Protein AF-A0A2V6KE54-F1 (afdb_monomer)

Foldseek 3Di:
DDDDDDDDDDPVVVVVPDDDDDDDDDDDDDDDDDDDDPDPDPDDDPPPPPPDPPPPCDPLNVLQVVLLVCLVVVVLVSSVVSLVVSCVVVDPCNLVSLQSNLLSLLVVLQVDPDLLSNLVSNVSSVVSPVSSVVSPNDDPVVSVVSCCVRDPVVSNVVSVVVVVVVVPD

Mean predicted aligned error: 17.3 Å

pLDDT: mean 70.9, std 22.33, range [32.31, 98.62]

Secondary structure (DSSP, 8-state):
-----PPPPPGGGGGGS-----------------------------------------HHHHHHHHHHHHHHTT-HHHHHHHHHHHHHTT-TTHHHHHHHHHHHHHHHHHH---HHHHHHHHHHHHHHHHHHHHTTSS-HHHHHHHHHTTS-HHHHHHHHHHHHHHS--

Structure (mmCIF, N/CA/C/O backbone):
data_AF-A0A2V6KE54-F1
#
_entry.id   AF-A0A2V6KE54-F1
#
loop_
_atom_site.group_PDB
_atom_site.id
_atom_site.type_symbol
_atom_site.label_atom_id
_atom_site.label_alt_id
_atom_site.label_comp_id
_atom_site.label_asym_id
_atom_site.label_entity_id
_atom_site.label_seq_id
_atom_site.pdbx_PDB_ins_code
_atom_site.Cartn_x
_atom_site.Cartn_y
_atom_site.Cartn_z
_atom_site.occupancy
_atom_site.B_iso_or_equiv
_atom_site.auth_seq_id
_atom_site.auth_comp_id
_atom_site.auth_asym_id
_atom_site.auth_atom_id
_atom_site.pdbx_PDB_model_num
ATOM 1 N N . MET A 1 1 ? 39.857 23.015 47.645 1.00 37.06 1 MET A N 1
ATOM 2 C CA . MET A 1 1 ? 40.299 21.650 47.271 1.00 37.06 1 MET A CA 1
ATOM 3 C C . MET A 1 1 ? 39.067 20.768 47.426 1.00 37.06 1 MET A C 1
ATOM 5 O O . MET A 1 1 ? 38.524 20.793 48.515 1.00 37.06 1 MET A O 1
ATOM 9 N N . THR A 1 2 ? 38.447 20.116 46.443 1.00 35.81 2 THR A N 1
ATOM 10 C CA . THR A 1 2 ? 38.814 19.599 45.107 1.00 35.81 2 THR A CA 1
ATOM 11 C C . THR A 1 2 ? 37.485 19.284 44.393 1.00 35.81 2 THR A C 1
ATOM 13 O O . THR A 1 2 ? 36.623 18.647 44.984 1.00 35.81 2 THR A O 1
ATOM 16 N N . VAL A 1 3 ? 37.174 19.968 43.290 1.00 39.12 3 VAL A N 1
ATOM 17 C CA . VAL A 1 3 ? 37.082 19.449 41.904 1.00 39.12 3 VAL A CA 1
ATOM 18 C C . VAL A 1 3 ? 36.351 18.107 41.725 1.00 39.12 3 VAL A C 1
ATOM 20 O O . VAL A 1 3 ? 36.837 17.047 42.108 1.00 39.12 3 VAL A O 1
ATOM 23 N N . SER A 1 4 ? 35.212 18.233 41.042 1.00 39.38 4 SER A N 1
ATOM 24 C CA . SER A 1 4 ? 34.376 17.267 40.329 1.00 39.38 4 SER A CA 1
ATOM 25 C C . SER A 1 4 ? 35.082 16.026 39.774 1.00 39.38 4 SER A C 1
ATOM 27 O O . SER A 1 4 ? 36.025 16.134 38.991 1.00 39.38 4 SER A O 1
ATOM 29 N N . GLN A 1 5 ? 34.537 14.844 40.072 1.00 42.38 5 GLN A N 1
ATOM 30 C CA . GLN A 1 5 ? 34.812 13.629 39.306 1.00 42.38 5 GLN A CA 1
ATOM 31 C C . GLN A 1 5 ? 33.832 13.530 38.131 1.00 42.38 5 GLN A C 1
ATOM 33 O O . GLN A 1 5 ? 32.635 13.322 38.311 1.00 42.38 5 GLN A O 1
ATOM 38 N N . LEU A 1 6 ? 34.367 13.723 36.925 1.00 39.78 6 LEU A N 1
ATOM 39 C CA . LEU A 1 6 ? 33.727 13.392 35.656 1.00 39.78 6 LEU A CA 1
ATOM 40 C C . LEU A 1 6 ? 33.962 11.908 35.339 1.00 39.78 6 LEU A C 1
ATOM 42 O O . LEU A 1 6 ? 35.058 11.382 35.523 1.00 39.78 6 LEU A O 1
ATOM 46 N N . ASN A 1 7 ? 32.901 11.274 34.849 1.00 45.41 7 ASN A N 1
ATOM 47 C CA . ASN A 1 7 ? 32.801 9.885 34.405 1.00 45.41 7 ASN A CA 1
ATOM 48 C C . ASN A 1 7 ? 33.858 9.540 33.319 1.00 45.41 7 ASN A C 1
ATOM 50 O O . ASN A 1 7 ? 34.073 10.364 32.423 1.00 45.41 7 ASN A O 1
ATOM 54 N N . PRO A 1 8 ? 34.504 8.355 33.338 1.00 46.78 8 PRO A N 1
ATOM 55 C CA . PRO A 1 8 ? 35.516 7.991 32.348 1.00 46.78 8 PRO A CA 1
ATOM 56 C C . PRO A 1 8 ? 34.878 7.584 31.011 1.00 46.78 8 PRO A C 1
ATOM 58 O O . PRO A 1 8 ? 34.086 6.647 30.933 1.00 46.78 8 PRO A O 1
ATOM 61 N N . LEU A 1 9 ? 35.240 8.312 29.954 1.00 48.19 9 LEU A N 1
ATOM 62 C CA . LEU A 1 9 ? 34.850 8.042 28.571 1.00 48.19 9 LEU A CA 1
ATOM 63 C C . LEU A 1 9 ? 35.600 6.824 27.997 1.00 48.19 9 LEU A C 1
ATOM 65 O O . LEU A 1 9 ? 36.795 6.640 28.226 1.00 48.19 9 LEU A O 1
ATOM 69 N N . ASP A 1 10 ? 34.848 6.040 27.229 1.00 48.09 10 ASP A N 1
ATOM 70 C CA . ASP A 1 10 ? 35.163 4.786 26.536 1.00 48.09 10 ASP A CA 1
ATOM 71 C C . ASP A 1 10 ? 36.478 4.817 25.699 1.00 48.09 10 ASP A C 1
ATOM 73 O O . ASP A 1 10 ? 36.728 5.792 24.973 1.00 48.09 10 ASP A O 1
ATOM 77 N N . PRO A 1 11 ? 3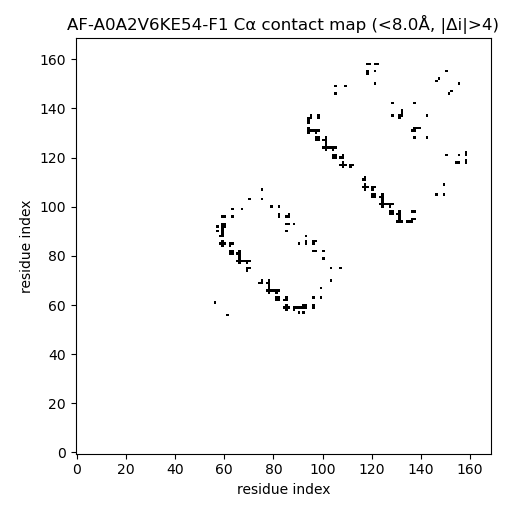7.336 3.771 25.765 1.00 51.25 11 PRO A N 1
ATOM 78 C CA . PRO A 1 11 ? 38.625 3.692 25.061 1.00 51.25 11 PRO A CA 1
ATOM 79 C C . PRO A 1 11 ? 38.575 3.801 23.524 1.00 51.25 11 PRO A C 1
ATOM 81 O O . PRO A 1 11 ? 39.609 4.105 22.916 1.00 51.25 11 PRO A O 1
ATOM 84 N N . GLU A 1 12 ? 37.418 3.641 22.876 1.00 47.22 12 GLU A N 1
ATOM 85 C CA . GLU A 1 12 ? 37.324 3.649 21.405 1.00 47.22 12 GLU A CA 1
ATOM 86 C C . GLU A 1 12 ? 37.458 5.057 20.778 1.00 47.22 12 GLU A C 1
ATOM 88 O O . GLU A 1 12 ? 37.839 5.214 19.614 1.00 47.22 12 GLU A O 1
ATOM 93 N N . ILE A 1 13 ? 37.256 6.119 21.569 1.00 51.28 13 ILE A N 1
ATOM 94 C CA . ILE A 1 13 ? 37.392 7.522 21.128 1.00 51.28 13 ILE A CA 1
ATOM 95 C C . ILE A 1 13 ? 38.872 7.919 20.958 1.00 51.28 13 ILE A C 1
ATOM 97 O O . ILE A 1 13 ? 39.212 8.784 20.144 1.00 51.28 13 ILE A O 1
ATOM 101 N N . ARG A 1 14 ? 39.795 7.237 21.651 1.00 50.50 14 ARG A N 1
ATOM 102 C CA . ARG A 1 14 ? 41.232 7.565 21.646 1.00 50.50 14 ARG A CA 1
ATOM 103 C C . ARG A 1 14 ? 41.925 7.272 20.311 1.00 50.50 14 ARG A C 1
ATOM 105 O O . ARG A 1 14 ? 42.942 7.892 20.009 1.00 50.50 14 ARG A O 1
ATOM 112 N N . ARG A 1 15 ? 41.374 6.376 19.484 1.00 47.78 15 ARG A N 1
ATOM 113 C CA . ARG A 1 15 ? 41.965 5.995 18.186 1.00 47.78 15 ARG A CA 1
ATOM 114 C C . ARG A 1 15 ? 41.751 7.021 17.073 1.00 47.78 15 ARG A C 1
ATOM 116 O O . ARG A 1 15 ? 42.467 6.977 16.079 1.00 47.78 15 ARG A O 1
ATOM 123 N N . ARG A 1 16 ? 40.815 7.964 17.225 1.00 48.22 16 ARG A N 1
ATOM 124 C CA . ARG A 1 16 ? 40.511 8.968 16.185 1.00 48.22 16 ARG A CA 1
ATOM 125 C C . ARG A 1 16 ? 41.251 10.301 16.351 1.00 48.22 16 ARG A C 1
ATOM 127 O O . ARG A 1 16 ? 41.182 11.132 15.452 1.00 48.22 16 ARG A O 1
ATOM 134 N N . ALA A 1 17 ? 41.981 10.505 17.451 1.00 45.53 17 ALA A N 1
ATOM 135 C CA . ALA A 1 17 ? 42.606 11.795 17.778 1.00 45.53 17 ALA A CA 1
ATOM 136 C C . ALA A 1 17 ? 44.119 11.888 17.494 1.00 45.53 17 ALA A C 1
ATOM 138 O O . ALA A 1 17 ? 44.715 12.944 17.692 1.00 45.53 17 ALA A O 1
ATOM 139 N N . ALA A 1 18 ? 44.760 10.824 17.010 1.00 46.38 18 ALA A N 1
ATOM 140 C CA . ALA A 1 18 ? 46.184 10.830 16.696 1.00 46.38 18 ALA A CA 1
ATOM 141 C C . ALA A 1 18 ? 46.378 10.437 15.237 1.00 46.38 18 ALA A C 1
ATOM 143 O O . ALA A 1 18 ? 46.335 9.255 14.936 1.00 46.38 18 ALA A O 1
ATOM 144 N N . MET A 1 19 ? 46.526 11.424 14.349 1.00 47.72 19 MET A N 1
ATOM 145 C CA . MET A 1 19 ? 47.270 11.357 13.079 1.00 47.72 19 MET A CA 1
ATOM 146 C C . MET A 1 19 ? 47.005 12.650 12.301 1.00 47.72 19 MET A C 1
ATOM 148 O O . MET A 1 19 ? 46.017 12.747 11.580 1.00 47.72 19 MET A O 1
ATOM 152 N N . ARG A 1 20 ? 47.872 13.654 12.493 1.00 45.09 20 ARG A N 1
ATOM 153 C CA . ARG A 1 20 ? 48.244 14.703 11.516 1.00 45.09 20 ARG A CA 1
ATOM 154 C C . ARG A 1 20 ? 49.195 15.703 12.177 1.00 45.09 20 ARG A C 1
ATOM 156 O O . ARG A 1 20 ? 48.818 16.815 12.528 1.00 45.09 20 ARG A O 1
ATOM 163 N N . LYS A 1 21 ? 50.451 15.300 12.342 1.00 44.66 21 LYS A N 1
ATOM 164 C CA . LYS A 1 21 ? 51.590 16.222 12.396 1.00 44.66 21 LYS A CA 1
ATOM 165 C C . LYS A 1 21 ? 52.766 15.573 11.675 1.00 44.66 21 LYS A C 1
ATOM 167 O O . LYS A 1 21 ? 52.943 14.368 11.785 1.00 44.66 21 LYS A O 1
ATOM 172 N N . ALA A 1 22 ? 53.545 16.434 11.028 1.00 40.34 22 ALA A N 1
ATOM 173 C CA . ALA A 1 22 ? 54.818 16.200 10.349 1.00 40.34 22 ALA A CA 1
ATOM 174 C C . ALA A 1 22 ? 54.723 15.864 8.854 1.00 40.34 22 ALA A C 1
ATOM 176 O O . ALA A 1 22 ? 54.597 14.714 8.470 1.00 40.34 22 ALA A O 1
ATOM 177 N N . TYR A 1 23 ? 54.851 16.899 8.021 1.00 38.69 23 TYR A N 1
ATOM 178 C CA . TYR A 1 23 ? 55.928 16.959 7.028 1.00 38.69 23 TYR A CA 1
ATOM 179 C C . TYR A 1 23 ? 56.233 18.437 6.744 1.00 38.69 23 TYR A C 1
ATOM 181 O O . TYR A 1 23 ? 55.671 19.068 5.857 1.00 38.69 23 TYR A O 1
ATOM 189 N N . LEU A 1 24 ? 57.095 19.007 7.585 1.00 43.78 24 LEU A N 1
ATOM 190 C CA . LEU A 1 24 ? 57.934 20.147 7.237 1.00 43.78 24 LEU A CA 1
ATOM 191 C C . LEU A 1 24 ? 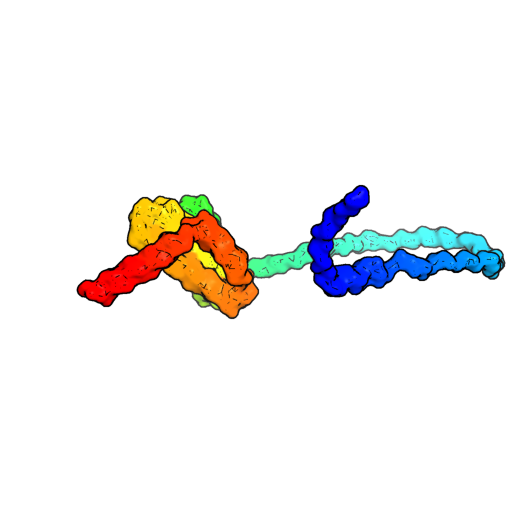59.318 19.554 6.997 1.00 43.78 24 LEU A C 1
ATOM 193 O O . LEU A 1 24 ? 59.953 19.123 7.954 1.00 43.78 24 LEU A O 1
ATOM 197 N N . PHE A 1 25 ? 59.772 19.520 5.749 1.00 39.78 25 PHE A N 1
ATOM 198 C CA . PHE A 1 25 ? 61.195 19.661 5.464 1.00 39.78 25 PHE A CA 1
ATOM 199 C C . PHE A 1 25 ? 61.360 20.253 4.067 1.00 39.78 25 PHE A C 1
ATOM 201 O O . PHE A 1 25 ? 61.116 19.615 3.047 1.00 39.78 25 PHE A O 1
ATOM 208 N N . VAL A 1 26 ? 61.698 21.535 4.071 1.00 43.88 26 VAL A N 1
ATOM 209 C CA . VAL A 1 26 ? 62.132 22.317 2.923 1.00 43.88 26 VAL A CA 1
ATOM 210 C C . VAL A 1 26 ? 63.588 21.936 2.653 1.00 43.88 26 VAL A C 1
ATOM 212 O O . VAL A 1 26 ? 64.419 22.069 3.546 1.00 43.88 26 VAL A O 1
ATOM 215 N N . CYS A 1 27 ? 63.902 21.504 1.433 1.00 32.31 27 CYS A N 1
ATOM 216 C CA . CYS A 1 27 ? 65.271 21.420 0.919 1.00 32.31 27 CYS A CA 1
ATOM 217 C C . CYS A 1 27 ? 65.337 22.215 -0.397 1.00 32.31 27 CYS A C 1
ATOM 219 O O . CYS A 1 27 ? 64.758 21.768 -1.387 1.00 32.31 27 CYS A O 1
ATOM 221 N N . PRO A 1 28 ? 66.002 23.386 -0.432 1.00 51.12 28 PRO A N 1
ATOM 222 C CA . PRO A 1 28 ? 66.175 24.187 -1.635 1.00 51.12 28 PRO A CA 1
ATOM 223 C C . PRO A 1 28 ? 67.604 24.024 -2.166 1.00 51.12 28 PRO A C 1
ATOM 225 O O . PRO A 1 28 ? 68.528 24.601 -1.603 1.00 51.12 28 PRO A O 1
ATOM 228 N N . VAL A 1 29 ? 67.815 23.269 -3.247 1.00 43.53 29 VAL A N 1
ATOM 229 C CA . VAL A 1 29 ? 69.088 23.302 -3.990 1.00 43.53 29 VAL A CA 1
ATOM 230 C C . VAL A 1 29 ? 68.824 23.104 -5.485 1.00 43.53 29 VAL A C 1
ATOM 232 O O . VAL A 1 29 ? 68.332 22.065 -5.903 1.00 43.53 29 VAL A O 1
ATOM 235 N N . LEU A 1 30 ? 69.155 24.152 -6.247 1.00 44.31 30 LEU A N 1
ATOM 236 C CA . LEU A 1 30 ? 69.481 24.213 -7.677 1.00 44.31 30 LEU A CA 1
ATOM 237 C C . LEU A 1 30 ? 68.762 23.258 -8.650 1.00 44.31 30 LEU A C 1
ATOM 239 O O . LEU A 1 30 ? 69.237 22.156 -8.901 1.00 44.31 30 LEU A O 1
ATOM 243 N N . VAL A 1 31 ? 67.801 23.804 -9.401 1.00 47.53 31 VAL A N 1
ATOM 244 C CA . VAL A 1 31 ? 67.800 23.665 -10.870 1.00 47.53 31 VAL A CA 1
ATOM 245 C C . VAL A 1 31 ? 67.489 25.038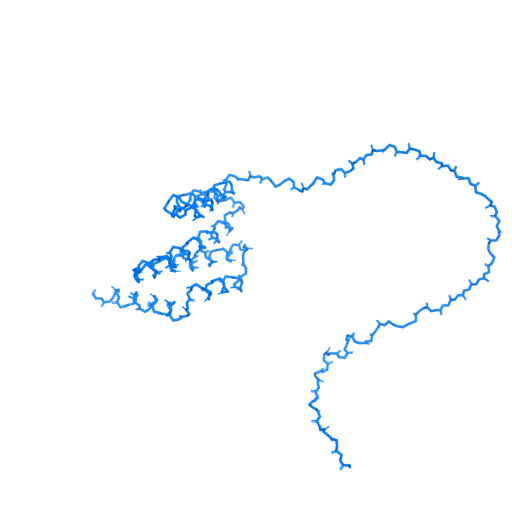 -11.474 1.00 47.53 31 VAL A C 1
ATOM 247 O O . VAL A 1 31 ? 66.346 25.393 -11.746 1.00 47.53 31 VAL A O 1
ATOM 250 N N . LEU A 1 32 ? 68.536 25.851 -11.627 1.00 48.16 32 LEU A N 1
ATOM 251 C CA . LEU A 1 32 ? 68.590 26.873 -12.670 1.00 48.16 32 LEU A CA 1
ATOM 252 C C . LEU A 1 32 ? 68.802 26.124 -13.988 1.00 48.16 32 LEU A C 1
ATOM 254 O O . LEU A 1 32 ? 69.756 25.362 -14.067 1.00 48.16 32 LEU A O 1
ATOM 258 N N . PHE A 1 33 ? 67.920 26.306 -14.971 1.00 41.00 33 PHE A N 1
ATOM 259 C CA . PHE A 1 33 ? 68.237 26.670 -16.361 1.00 41.00 33 PHE A CA 1
ATOM 260 C C . PHE A 1 33 ? 67.027 26.436 -17.286 1.00 41.00 33 PHE A C 1
ATOM 262 O O . PHE A 1 33 ? 66.396 25.385 -17.269 1.00 41.00 33 PHE A O 1
ATOM 269 N N . CYS A 1 34 ? 66.822 27.423 -18.161 1.00 37.62 34 CYS A N 1
ATOM 270 C CA . CYS A 1 34 ? 65.996 27.454 -19.371 1.00 37.62 34 CYS A CA 1
ATOM 271 C C . CYS A 1 34 ? 64.527 27.921 -19.272 1.00 37.62 34 CYS A C 1
ATOM 273 O O . CYS A 1 34 ? 63.683 27.371 -18.579 1.00 37.62 34 CYS A O 1
ATOM 275 N N . GLN A 1 35 ? 64.294 29.004 -20.013 1.00 41.62 35 GLN A N 1
ATOM 276 C CA . GLN A 1 35 ? 63.123 29.872 -20.155 1.00 41.62 35 GLN A CA 1
ATOM 277 C C . GLN A 1 35 ? 62.007 29.251 -21.042 1.00 41.62 35 GLN A C 1
ATOM 279 O O . GLN A 1 35 ? 62.196 28.169 -21.598 1.00 41.62 35 GLN A O 1
ATOM 284 N N . PRO A 1 36 ? 60.831 29.906 -21.151 1.00 49.62 36 PRO A N 1
ATOM 285 C CA . PRO A 1 36 ? 59.542 29.285 -21.435 1.00 49.62 36 PRO A CA 1
ATOM 286 C C . PRO A 1 36 ? 59.196 29.262 -22.929 1.00 49.62 36 PRO A C 1
ATOM 288 O O . PRO A 1 36 ? 59.621 30.118 -23.698 1.00 49.62 36 PRO A O 1
ATOM 291 N N . THR A 1 37 ? 58.322 28.341 -23.331 1.00 39.84 37 THR A N 1
ATOM 292 C CA . THR A 1 37 ? 57.524 28.483 -24.557 1.00 39.84 37 THR A CA 1
ATOM 293 C C . THR A 1 37 ? 56.058 28.258 -24.211 1.00 39.84 37 THR A C 1
ATOM 295 O O . THR A 1 37 ? 55.602 27.146 -23.962 1.00 39.84 37 THR A O 1
ATOM 298 N N . PHE A 1 38 ? 55.319 29.366 -24.135 1.00 46.25 38 PHE A N 1
ATOM 299 C CA . PHE A 1 38 ? 53.862 29.377 -24.081 1.00 46.25 38 PHE A CA 1
ATOM 300 C C . PHE A 1 38 ? 53.344 28.927 -25.454 1.00 46.25 38 PHE A C 1
ATOM 302 O O . PHE A 1 38 ? 53.215 29.728 -26.377 1.00 46.25 38 PHE A O 1
ATOM 309 N N . ALA A 1 39 ? 53.089 27.631 -25.608 1.00 42.47 39 ALA A N 1
ATOM 310 C CA . ALA A 1 39 ? 52.316 27.107 -26.723 1.00 42.47 39 ALA A CA 1
ATOM 311 C C . ALA A 1 39 ? 50.837 27.121 -26.319 1.00 42.47 39 ALA A C 1
ATOM 313 O O . ALA A 1 39 ? 50.354 26.249 -25.600 1.00 42.47 39 ALA A O 1
ATOM 314 N N . GLN A 1 40 ? 50.126 28.161 -26.751 1.00 44.84 40 GLN A N 1
ATOM 315 C CA . GLN A 1 40 ? 48.670 28.195 -26.722 1.00 44.84 40 GLN A CA 1
ATOM 316 C C . GLN A 1 40 ? 48.146 27.265 -27.817 1.00 44.84 40 GLN A C 1
ATOM 318 O O . GLN A 1 40 ? 48.003 27.673 -28.969 1.00 44.84 40 GLN A O 1
ATOM 323 N N . GLU A 1 41 ? 47.864 26.013 -27.462 1.00 32.88 41 GLU A N 1
ATOM 324 C CA . GLU A 1 41 ? 47.153 25.097 -28.347 1.00 32.88 41 GLU A CA 1
ATOM 325 C C . GLU A 1 41 ? 45.658 25.135 -28.035 1.00 32.88 41 GLU A C 1
ATOM 327 O O . GLU A 1 41 ? 45.153 24.606 -27.043 1.00 32.88 41 GLU A O 1
ATOM 332 N N . ASN A 1 42 ? 44.963 25.840 -28.920 1.00 46.12 42 ASN A N 1
ATOM 333 C CA . ASN A 1 42 ? 43.524 25.986 -28.985 1.00 46.12 42 ASN A CA 1
ATOM 334 C C . ASN A 1 42 ? 42.888 24.622 -29.326 1.00 46.12 42 ASN A C 1
ATOM 336 O O . ASN A 1 42 ? 42.547 24.350 -30.477 1.00 46.12 42 ASN A O 1
ATOM 340 N N . SER A 1 43 ? 42.749 23.739 -28.335 1.00 41.25 43 SER A N 1
ATOM 341 C CA . SER A 1 43 ? 41.983 22.503 -28.482 1.00 41.25 43 SER A CA 1
ATOM 342 C C . SER A 1 43 ? 40.511 22.782 -28.188 1.00 41.25 43 SER A C 1
ATOM 344 O O . SER A 1 43 ? 40.064 22.970 -27.059 1.00 41.25 43 SER A O 1
ATOM 346 N N . ARG A 1 44 ? 39.780 22.879 -29.299 1.00 43.84 44 ARG A N 1
ATOM 347 C CA . ARG A 1 44 ? 38.327 22.821 -29.457 1.00 43.84 44 ARG A CA 1
ATOM 348 C C . ARG A 1 44 ? 37.582 22.254 -28.247 1.00 43.84 44 ARG A C 1
ATOM 350 O O . ARG A 1 44 ? 37.747 21.093 -27.890 1.00 43.84 44 ARG A O 1
ATOM 357 N N . SER A 1 45 ? 36.659 23.080 -27.754 1.00 46.09 45 SER A N 1
ATOM 358 C CA . SER A 1 45 ? 35.298 22.713 -27.355 1.00 46.09 45 SER A CA 1
ATOM 359 C C . SER A 1 45 ? 34.918 21.275 -27.738 1.00 46.09 45 SER A C 1
ATOM 361 O O . SER A 1 45 ? 34.428 20.997 -28.831 1.00 46.09 45 SER A O 1
ATOM 363 N N . GLY A 1 46 ? 35.146 20.361 -26.806 1.00 39.66 46 GLY A N 1
ATOM 364 C CA . GLY A 1 46 ? 34.270 19.232 -26.587 1.00 39.66 46 GLY A CA 1
ATOM 365 C C . GLY A 1 46 ? 33.568 19.529 -25.280 1.00 39.66 46 GLY A C 1
ATOM 366 O O . GLY A 1 46 ? 34.116 19.247 -24.217 1.00 39.66 46 GLY A O 1
ATOM 367 N N . SER A 1 47 ? 32.385 20.146 -25.336 1.00 40.75 47 SER A N 1
ATOM 368 C CA . SER A 1 47 ? 31.484 20.109 -24.194 1.00 40.75 47 SER A CA 1
ATOM 369 C C . SER A 1 47 ? 31.234 18.632 -23.909 1.00 40.75 47 SER A C 1
ATOM 371 O O . SER A 1 47 ? 30.425 17.990 -24.580 1.00 40.75 47 SER A O 1
ATOM 373 N N . ALA A 1 48 ? 31.950 18.072 -22.938 1.00 42.22 48 ALA A N 1
ATOM 374 C CA . ALA A 1 48 ? 31.472 16.911 -22.230 1.00 42.22 48 ALA A CA 1
ATOM 375 C C . ALA A 1 48 ? 30.184 17.387 -21.564 1.00 42.22 48 ALA A C 1
ATOM 377 O O . ALA A 1 48 ? 30.188 17.892 -20.442 1.00 42.22 48 ALA A O 1
ATOM 378 N N . THR A 1 49 ? 29.076 17.305 -22.302 1.00 44.16 49 THR A N 1
ATOM 379 C CA . THR A 1 49 ? 27.767 17.208 -21.694 1.00 44.16 49 THR A CA 1
ATOM 380 C C . THR A 1 49 ? 27.909 16.007 -20.783 1.00 44.16 49 THR A C 1
ATOM 382 O O . THR A 1 49 ? 27.895 14.864 -21.240 1.00 44.16 49 THR A O 1
ATOM 385 N N . GLN A 1 50 ? 28.151 16.277 -19.504 1.00 48.28 50 GLN A N 1
ATOM 386 C CA . GLN A 1 50 ? 27.845 15.370 -18.418 1.00 48.28 50 GLN A CA 1
ATOM 387 C C . GLN A 1 50 ? 26.339 15.158 -18.533 1.00 48.28 50 GLN A C 1
ATOM 389 O O . GLN A 1 50 ? 25.540 15.859 -17.915 1.00 48.28 50 GLN A O 1
ATOM 394 N N . GLY A 1 51 ? 25.950 14.298 -19.476 1.00 42.62 51 GLY A N 1
ATOM 395 C CA . GLY A 1 51 ? 24.581 13.908 -19.691 1.00 42.62 51 GLY A CA 1
ATOM 396 C C . GLY A 1 51 ? 24.197 13.218 -18.409 1.00 42.62 51 GLY A C 1
ATOM 397 O O . GLY A 1 51 ? 24.681 12.120 -18.136 1.00 42.62 51 GLY A O 1
ATOM 398 N N . SER A 1 52 ? 23.397 13.905 -17.598 1.00 42.03 52 SER A N 1
ATOM 399 C CA . SER A 1 52 ? 22.742 13.323 -16.437 1.00 42.03 52 SER A CA 1
ATOM 400 C C . SER A 1 52 ? 22.253 11.939 -16.861 1.00 42.03 52 SER A C 1
ATOM 402 O O . SER A 1 52 ? 21.653 11.858 -17.941 1.00 42.03 52 SER A O 1
ATOM 404 N N . PRO A 1 53 ? 22.560 10.857 -16.117 1.00 56.28 53 PRO A N 1
ATOM 405 C CA . PRO A 1 53 ? 22.230 9.507 -16.549 1.00 56.28 53 PRO A CA 1
ATOM 406 C C . PRO A 1 53 ? 20.772 9.497 -16.986 1.00 56.28 53 PRO A C 1
ATOM 408 O O . PRO A 1 53 ? 19.882 9.828 -16.200 1.00 56.28 53 PRO A O 1
ATOM 411 N N . ARG A 1 54 ? 20.544 9.240 -18.280 1.00 56.88 54 ARG A N 1
ATOM 412 C CA . ARG A 1 54 ? 19.212 9.305 -18.875 1.00 56.88 54 ARG A CA 1
ATOM 413 C C . ARG A 1 54 ? 18.386 8.258 -18.147 1.00 56.88 54 ARG A C 1
ATOM 415 O O . ARG A 1 54 ? 18.582 7.068 -18.380 1.00 56.88 54 ARG A O 1
ATOM 422 N N . VAL A 1 55 ? 17.527 8.691 -17.226 1.00 62.38 55 VAL A N 1
ATOM 423 C CA . VAL A 1 55 ? 16.630 7.793 -16.503 1.00 62.38 55 VAL A CA 1
ATOM 424 C C . VAL A 1 55 ? 15.765 7.137 -17.569 1.00 62.38 55 VAL A C 1
ATOM 426 O O . VAL A 1 55 ? 14.903 7.783 -18.166 1.00 62.38 55 VAL A O 1
ATOM 429 N N . ILE A 1 56 ? 16.058 5.877 -17.889 1.00 70.94 56 ILE A N 1
ATOM 430 C CA . ILE A 1 56 ? 15.255 5.118 -18.839 1.00 70.94 56 ILE A CA 1
ATOM 431 C C . ILE A 1 56 ? 13.908 4.928 -18.157 1.00 70.94 56 ILE A C 1
ATOM 433 O O . ILE A 1 56 ? 13.801 4.152 -17.208 1.00 70.94 56 ILE A O 1
ATOM 437 N N . GLN A 1 57 ? 12.902 5.684 -18.599 1.00 80.25 57 GLN A N 1
ATOM 438 C CA . GLN A 1 57 ? 11.565 5.564 -18.046 1.00 80.25 57 GLN A CA 1
ATOM 439 C C . GLN A 1 57 ? 10.965 4.221 -18.444 1.00 80.25 57 GLN A C 1
ATOM 441 O O . GLN A 1 57 ? 10.565 4.032 -19.594 1.00 80.25 57 GLN A O 1
ATOM 446 N N . THR A 1 58 ? 10.930 3.294 -17.494 1.00 91.19 58 THR A N 1
ATOM 447 C CA . THR A 1 58 ? 10.264 2.003 -17.635 1.00 91.19 58 THR A CA 1
ATOM 448 C C . THR A 1 58 ? 8.751 2.175 -17.493 1.00 91.19 58 THR A C 1
ATOM 450 O O . THR A 1 58 ? 8.277 3.139 -16.887 1.00 91.19 58 THR A O 1
ATOM 453 N N . ASP A 1 59 ? 7.970 1.277 -18.090 1.00 93.81 59 ASP A N 1
ATOM 454 C CA . ASP A 1 59 ? 6.511 1.433 -18.127 1.00 93.81 59 ASP A CA 1
ATOM 455 C C . ASP A 1 59 ? 5.865 1.290 -16.738 1.00 93.81 59 ASP A C 1
ATOM 457 O O . ASP A 1 59 ? 4.921 2.014 -16.425 1.00 93.81 59 ASP A O 1
ATOM 461 N N . ASP A 1 60 ? 6.437 0.457 -15.863 1.00 94.00 60 ASP A N 1
ATOM 462 C CA . ASP A 1 60 ? 6.070 0.361 -14.442 1.00 94.00 60 ASP A CA 1
ATOM 463 C C . ASP A 1 60 ? 6.308 1.680 -13.698 1.00 94.00 60 ASP A C 1
ATOM 465 O O . ASP A 1 60 ? 5.456 2.113 -12.921 1.00 94.00 60 ASP A O 1
ATOM 469 N N . MET A 1 61 ? 7.409 2.377 -13.988 1.00 95.31 61 MET A N 1
ATOM 470 C CA . MET A 1 61 ? 7.677 3.693 -13.415 1.00 95.31 61 MET A CA 1
ATOM 471 C C . MET A 1 61 ? 6.696 4.748 -13.931 1.00 95.31 61 MET A C 1
ATOM 473 O O . MET A 1 61 ? 6.169 5.512 -13.129 1.00 95.31 61 MET A O 1
ATOM 477 N N . LYS A 1 62 ? 6.385 4.779 -15.234 1.00 96.62 62 LYS A N 1
ATOM 478 C CA . LYS A 1 62 ? 5.394 5.727 -15.785 1.00 96.62 62 LYS A CA 1
ATOM 479 C C . LYS A 1 62 ? 4.017 5.539 -15.146 1.00 96.62 62 LYS A C 1
ATOM 481 O O . LYS A 1 62 ? 3.377 6.515 -14.757 1.00 96.62 62 LYS A O 1
ATOM 486 N N . LEU A 1 63 ? 3.573 4.288 -15.010 1.00 97.94 63 LEU A N 1
ATOM 487 C CA . LEU A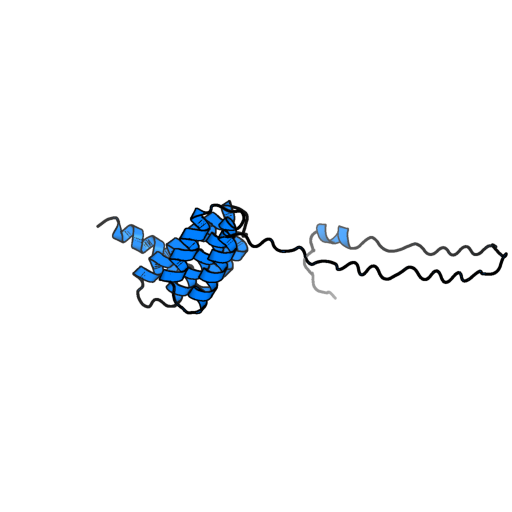 1 63 ? 2.316 3.956 -14.339 1.00 97.94 63 LEU A CA 1
ATOM 488 C C . LEU A 1 63 ? 2.336 4.392 -12.870 1.00 97.94 63 LEU A C 1
ATOM 490 O O . LEU A 1 63 ? 1.375 5.004 -12.408 1.00 97.94 63 LEU A O 1
ATOM 494 N N . ALA A 1 64 ? 3.436 4.142 -12.157 1.00 97.06 64 ALA A N 1
ATOM 495 C CA . ALA A 1 64 ? 3.592 4.548 -10.763 1.00 97.06 64 ALA A CA 1
ATOM 496 C C . ALA A 1 64 ? 3.632 6.074 -10.582 1.00 97.06 64 ALA A C 1
ATOM 498 O O . ALA A 1 64 ? 3.062 6.586 -9.622 1.00 97.06 64 ALA A O 1
ATOM 499 N N . MET A 1 65 ? 4.248 6.813 -11.508 1.00 96.94 65 MET A N 1
ATOM 500 C CA . MET A 1 65 ? 4.243 8.280 -11.497 1.00 96.94 65 MET A CA 1
ATOM 501 C C . MET A 1 65 ? 2.827 8.828 -11.682 1.00 96.94 65 MET A C 1
ATOM 503 O O . MET A 1 65 ? 2.373 9.649 -10.888 1.00 96.94 65 MET A O 1
ATOM 507 N N . LYS A 1 66 ? 2.082 8.306 -12.661 1.00 98.06 66 LYS A N 1
ATOM 508 C CA . LYS A 1 66 ? 0.682 8.689 -12.872 1.00 98.06 66 LYS A CA 1
ATOM 509 C C . LYS A 1 66 ? -0.203 8.323 -11.672 1.00 98.06 66 LYS A C 1
ATOM 511 O O . LYS A 1 66 ? -1.086 9.087 -11.293 1.00 98.06 66 LYS A O 1
ATOM 516 N N . ALA A 1 67 ? 0.037 7.170 -11.045 1.00 98.12 67 ALA A N 1
ATOM 517 C CA . ALA A 1 67 ? -0.655 6.772 -9.821 1.00 98.12 67 ALA A CA 1
ATOM 518 C C . ALA A 1 67 ? -0.395 7.761 -8.674 1.00 98.12 67 ALA A C 1
ATOM 520 O O . ALA A 1 67 ? -1.326 8.146 -7.968 1.00 98.12 67 ALA A O 1
ATOM 521 N N . HIS A 1 68 ? 0.848 8.218 -8.524 1.00 96.69 68 HIS A N 1
ATOM 522 C CA . HIS A 1 68 ? 1.223 9.211 -7.523 1.00 96.69 68 HIS A CA 1
ATOM 523 C C . HIS A 1 68 ? 0.524 10.564 -7.749 1.00 96.69 68 HIS A C 1
ATOM 525 O O . HIS A 1 68 ? 0.053 11.182 -6.795 1.00 96.69 68 HIS A O 1
ATOM 531 N N . GLU A 1 69 ? 0.382 11.010 -9.000 1.00 97.44 69 GLU A N 1
ATOM 532 C CA . GLU A 1 69 ? -0.385 12.221 -9.338 1.00 97.44 69 GLU A CA 1
ATOM 533 C C . GLU A 1 69 ? -1.869 12.089 -8.960 1.00 97.44 69 GLU A C 1
ATOM 535 O O . GLU A 1 69 ? -2.441 12.986 -8.339 1.00 97.44 69 GLU A O 1
ATOM 540 N N . LEU A 1 70 ? -2.490 10.947 -9.270 1.00 98.00 70 LEU A N 1
ATOM 541 C CA . LEU A 1 70 ? -3.881 10.667 -8.894 1.00 98.00 70 LEU A CA 1
ATOM 542 C C . LEU A 1 70 ? -4.065 10.600 -7.375 1.00 98.00 70 LEU A C 1
ATOM 544 O O . LEU A 1 70 ? -5.050 11.118 -6.852 1.00 98.00 70 LEU A O 1
ATOM 548 N N . GLN A 1 71 ? -3.103 10.013 -6.661 1.00 96.06 71 GLN A N 1
ATOM 549 C CA . GLN A 1 71 ? -3.077 9.998 -5.202 1.00 96.06 71 GLN A CA 1
ATOM 550 C C . GLN A 1 71 ? -3.026 11.420 -4.633 1.00 96.06 71 GLN A C 1
ATOM 552 O O . GLN A 1 71 ? -3.783 11.725 -3.715 1.00 96.06 71 GLN A O 1
ATOM 557 N N . ALA A 1 72 ? -2.167 12.292 -5.170 1.00 94.12 72 ALA A N 1
ATOM 558 C CA . ALA A 1 72 ? -2.087 13.691 -4.747 1.00 94.12 72 ALA A CA 1
ATOM 559 C C . ALA A 1 72 ? -3.396 14.456 -5.015 1.00 94.12 72 ALA A C 1
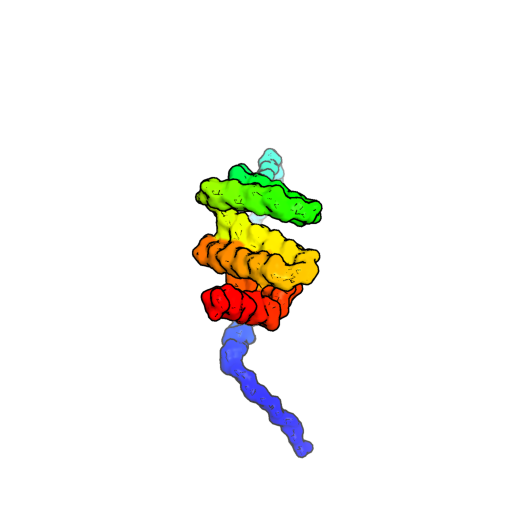ATOM 561 O O . ALA A 1 72 ? -3.744 15.362 -4.264 1.00 94.12 72 ALA A O 1
ATOM 562 N N . ALA A 1 73 ? -4.153 14.047 -6.037 1.00 95.50 73 ALA A N 1
ATOM 563 C CA . ALA A 1 73 ? -5.493 14.551 -6.327 1.00 95.50 73 ALA A CA 1
ATOM 564 C C . ALA A 1 73 ? -6.616 13.889 -5.493 1.00 95.50 73 ALA A C 1
ATOM 566 O O . ALA A 1 73 ? -7.790 14.170 -5.730 1.00 95.50 73 ALA A O 1
ATOM 567 N N . GLY A 1 74 ? -6.296 12.988 -4.554 1.00 93.06 74 GLY A N 1
ATOM 568 C CA . GLY A 1 74 ? -7.270 12.269 -3.718 1.00 93.06 74 GLY A CA 1
ATOM 569 C C . GLY A 1 74 ? -8.030 11.142 -4.431 1.00 93.06 74 GLY A C 1
ATOM 570 O O . GLY A 1 74 ? -8.915 10.522 -3.845 1.00 93.06 74 GLY A O 1
ATOM 571 N N . LYS A 1 75 ? -7.686 10.830 -5.685 1.00 96.94 75 LYS A N 1
ATOM 572 C CA . LYS A 1 75 ? -8.323 9.784 -6.500 1.00 96.94 75 LYS A CA 1
ATOM 573 C C . LYS A 1 75 ? -7.728 8.410 -6.194 1.00 96.94 75 LYS A C 1
ATOM 575 O O . LYS A 1 75 ? -7.071 7.790 -7.033 1.00 96.94 75 LYS A O 1
ATOM 580 N N . TYR A 1 76 ? -7.932 7.945 -4.965 1.00 96.06 76 TYR A N 1
ATOM 581 C CA . TYR A 1 76 ? -7.252 6.760 -4.444 1.00 96.06 76 TYR A CA 1
ATOM 582 C C . TYR A 1 76 ? -7.549 5.478 -5.228 1.00 96.06 76 TYR A C 1
ATOM 584 O O . TYR A 1 76 ? -6.623 4.720 -5.501 1.00 96.06 76 TYR A O 1
ATOM 592 N N . ASP A 1 77 ? -8.789 5.249 -5.660 1.00 97.12 77 ASP A N 1
ATOM 593 C CA . ASP A 1 77 ? -9.140 4.013 -6.374 1.00 97.12 77 ASP A CA 1
ATOM 594 C C . ASP A 1 77 ? -8.516 3.942 -7.773 1.00 97.12 77 ASP A C 1
ATOM 596 O O . ASP A 1 77 ? -8.057 2.885 -8.210 1.00 97.12 77 ASP A O 1
ATOM 600 N N . GLU A 1 78 ? -8.456 5.073 -8.481 1.00 98.19 78 GLU A N 1
ATOM 601 C CA . GLU A 1 78 ? -7.777 5.152 -9.777 1.00 98.19 78 GLU A CA 1
ATOM 602 C C . GLU A 1 78 ? -6.262 4.949 -9.611 1.00 98.19 78 GLU A C 1
ATOM 604 O O . GLU A 1 78 ? -5.650 4.188 -10.365 1.00 98.19 78 GLU A O 1
ATOM 609 N N . ALA A 1 79 ? -5.664 5.566 -8.588 1.00 98.56 79 ALA A N 1
ATOM 610 C CA . ALA A 1 79 ? -4.253 5.385 -8.262 1.00 98.56 79 ALA A CA 1
ATOM 611 C C . ALA A 1 79 ? -3.924 3.925 -7.900 1.00 98.56 79 ALA A C 1
ATOM 613 O O . ALA A 1 79 ? -2.940 3.375 -8.394 1.00 98.56 79 ALA A O 1
ATOM 614 N N . LEU A 1 80 ? -4.772 3.256 -7.111 1.00 98.56 80 LEU A N 1
ATOM 615 C CA . LEU A 1 80 ? -4.606 1.843 -6.756 1.00 98.56 80 LEU A CA 1
ATOM 616 C C . LEU A 1 80 ? -4.622 0.925 -7.979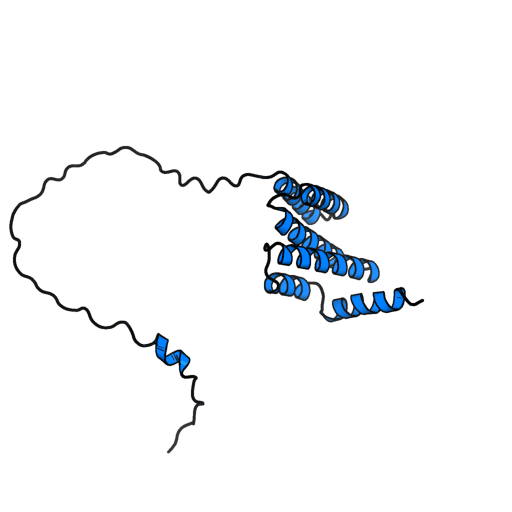 1.00 98.56 80 LEU A C 1
ATOM 618 O O . LEU A 1 80 ? -3.799 0.010 -8.059 1.00 98.56 80 LEU A O 1
ATOM 622 N N . LYS A 1 81 ? -5.500 1.187 -8.956 1.00 98.56 81 LYS A N 1
ATOM 623 C CA . LYS A 1 81 ? -5.518 0.443 -10.227 1.00 98.56 81 LYS A CA 1
ATOM 624 C C . LYS A 1 81 ? -4.192 0.586 -10.972 1.00 98.56 81 LYS A C 1
ATOM 626 O O . LYS A 1 81 ? -3.633 -0.420 -11.405 1.00 98.56 81 LYS A O 1
ATOM 631 N N . LEU A 1 82 ? -3.664 1.806 -11.083 1.00 98.62 82 LEU A N 1
ATOM 632 C CA . LEU A 1 82 ? -2.391 2.053 -11.765 1.00 98.62 82 LEU A CA 1
ATOM 633 C C . LEU A 1 82 ? -1.197 1.437 -11.029 1.00 98.62 82 LEU A C 1
ATOM 635 O O . LEU A 1 82 ? -0.339 0.835 -11.670 1.00 98.62 82 LEU A O 1
ATOM 639 N N . TYR A 1 83 ? -1.154 1.515 -9.696 1.00 98.56 83 TYR A N 1
ATOM 640 C CA . TYR A 1 83 ? -0.131 0.809 -8.924 1.00 98.56 83 TYR A CA 1
ATOM 641 C C . TYR A 1 83 ? -0.229 -0.711 -9.108 1.00 98.56 83 TYR A C 1
ATOM 643 O O . TYR A 1 83 ? 0.797 -1.373 -9.239 1.00 98.56 83 TYR A O 1
ATOM 651 N N . GLY A 1 84 ? -1.441 -1.272 -9.175 1.00 98.50 84 GLY A N 1
ATOM 652 C CA . GLY A 1 84 ? -1.656 -2.687 -9.485 1.00 98.50 84 GLY A CA 1
ATOM 653 C C . GLY A 1 84 ? -1.113 -3.079 -10.861 1.00 98.50 84 GLY A C 1
ATOM 654 O O . GLY A 1 84 ? -0.407 -4.077 -10.978 1.00 98.50 84 GLY A O 1
ATOM 655 N N . GLN A 1 85 ? -1.368 -2.260 -11.884 1.00 98.44 85 GLN A N 1
ATOM 656 C CA . GLN A 1 85 ? -0.807 -2.458 -13.224 1.00 98.44 85 GLN A CA 1
ATOM 657 C C . GLN A 1 85 ? 0.725 -2.374 -13.217 1.00 98.44 85 GLN A C 1
ATOM 659 O O . GLN A 1 85 ? 1.383 -3.237 -13.789 1.00 98.44 85 GLN A O 1
ATOM 664 N N . ALA A 1 86 ? 1.303 -1.387 -12.530 1.00 98.06 86 ALA A N 1
ATOM 665 C CA . ALA A 1 86 ? 2.752 -1.237 -12.408 1.00 98.06 86 ALA A CA 1
ATOM 666 C C . ALA A 1 86 ? 3.410 -2.437 -11.701 1.00 98.06 86 ALA A C 1
ATOM 668 O O . ALA A 1 86 ? 4.460 -2.908 -12.131 1.00 98.06 86 ALA A O 1
ATOM 669 N N . ILE A 1 87 ? 2.779 -2.971 -10.650 1.00 97.94 87 ILE A N 1
ATOM 670 C CA . ILE A 1 87 ? 3.231 -4.193 -9.967 1.00 97.94 87 ILE A CA 1
ATOM 671 C C . ILE A 1 87 ? 3.141 -5.405 -10.902 1.00 97.94 87 ILE A C 1
ATOM 673 O O . ILE A 1 87 ? 4.069 -6.208 -10.932 1.00 97.94 87 ILE A O 1
ATOM 677 N N . ALA A 1 88 ? 2.070 -5.520 -11.693 1.00 98.12 88 ALA A N 1
ATOM 678 C CA . ALA A 1 88 ? 1.870 -6.633 -12.622 1.00 98.12 88 ALA A CA 1
ATOM 679 C C . ALA A 1 88 ? 2.923 -6.696 -13.741 1.00 98.12 88 ALA A C 1
ATOM 681 O O . ALA A 1 88 ? 3.207 -7.779 -14.246 1.00 98.12 88 ALA A O 1
ATOM 682 N N . LEU A 1 89 ? 3.537 -5.563 -14.100 1.00 96.94 89 LEU A N 1
ATOM 683 C CA . LEU A 1 89 ? 4.660 -5.537 -15.040 1.00 96.94 89 LEU A CA 1
ATOM 684 C C . LEU A 1 89 ? 5.933 -6.191 -14.478 1.00 96.94 89 LEU A C 1
ATOM 686 O O . LEU A 1 89 ? 6.823 -6.517 -15.260 1.00 96.94 89 LEU A O 1
ATOM 690 N N . ASN A 1 90 ? 6.023 -6.378 -13.152 1.00 93.62 90 ASN A N 1
ATOM 691 C CA . ASN A 1 90 ? 7.159 -6.983 -12.446 1.00 93.62 90 ASN A CA 1
ATOM 692 C C . ASN A 1 90 ? 8.521 -6.436 -12.918 1.00 93.62 90 ASN A C 1
ATOM 694 O O . ASN A 1 90 ? 9.480 -7.177 -13.150 1.00 93.62 90 ASN A O 1
ATOM 698 N N . GLY A 1 91 ? 8.570 -5.125 -13.150 1.00 92.88 91 GLY A N 1
ATOM 699 C CA . GLY A 1 91 ? 9.748 -4.442 -13.647 1.00 92.88 91 GLY A CA 1
ATOM 700 C C . GLY A 1 91 ? 10.709 -4.063 -12.525 1.00 92.88 91 GLY A C 1
ATOM 701 O O . GLY A 1 91 ? 10.479 -4.272 -11.334 1.00 92.88 91 GLY A O 1
ATOM 702 N N . ARG A 1 92 ? 11.833 -3.454 -12.909 1.00 91.44 92 ARG A N 1
ATOM 703 C CA . ARG A 1 92 ? 12.868 -3.030 -11.954 1.00 91.44 92 ARG A CA 1
ATOM 704 C C . ARG A 1 92 ? 12.363 -2.005 -10.931 1.00 91.44 92 ARG A C 1
ATOM 706 O O . ARG A 1 92 ? 13.004 -1.820 -9.901 1.00 91.44 92 ARG A O 1
ATOM 713 N N . PHE A 1 93 ? 11.274 -1.296 -11.235 1.00 93.44 93 PHE A N 1
ATOM 714 C CA . PHE A 1 93 ? 10.723 -0.261 -10.371 1.00 93.44 93 PHE A CA 1
ATOM 715 C C . PHE A 1 93 ? 9.711 -0.822 -9.368 1.00 93.44 93 PHE A C 1
ATOM 717 O O . PHE A 1 93 ? 9.430 -0.159 -8.372 1.00 93.44 93 PHE A O 1
ATOM 724 N N . THR A 1 94 ? 9.216 -2.052 -9.565 1.00 95.06 94 THR A N 1
ATOM 725 C CA . THR A 1 94 ? 8.243 -2.734 -8.693 1.00 95.06 94 THR A CA 1
ATOM 726 C C . THR A 1 94 ? 8.513 -2.579 -7.188 1.00 95.06 94 THR A C 1
ATOM 728 O O . THR A 1 94 ? 7.562 -2.271 -6.467 1.00 95.06 94 THR A O 1
ATOM 731 N N . PRO A 1 95 ? 9.758 -2.691 -6.677 1.00 93.12 95 PRO A N 1
ATOM 732 C CA . PRO A 1 95 ? 10.040 -2.474 -5.257 1.00 93.12 95 PRO A CA 1
ATOM 733 C C . PRO A 1 95 ? 9.595 -1.089 -4.740 1.00 93.12 95 PRO A C 1
ATOM 735 O O . PRO A 1 95 ? 8.994 -0.994 -3.672 1.00 93.12 95 PRO A O 1
ATOM 738 N N . PHE A 1 96 ? 9.805 -0.026 -5.525 1.00 92.88 96 PHE A N 1
ATOM 739 C CA . PHE A 1 96 ? 9.373 1.342 -5.206 1.00 92.88 96 PHE A CA 1
ATOM 740 C C . PHE A 1 96 ? 7.868 1.549 -5.412 1.00 92.88 96 PHE A C 1
ATOM 742 O O . PHE A 1 96 ? 7.256 2.374 -4.737 1.00 92.88 96 PHE A O 1
ATOM 749 N N . VAL A 1 97 ? 7.243 0.780 -6.310 1.00 96.19 97 VAL A N 1
ATOM 750 C CA . VAL A 1 97 ? 5.785 0.812 -6.500 1.00 96.19 97 VAL A CA 1
ATOM 751 C C . VAL A 1 97 ? 5.064 0.354 -5.234 1.00 96.19 97 VAL A C 1
ATOM 753 O O . VAL A 1 97 ? 4.105 1.002 -4.820 1.00 96.19 97 VAL A O 1
ATOM 756 N N . TYR A 1 98 ? 5.549 -0.709 -4.583 1.00 96.06 98 TYR A N 1
ATOM 757 C CA . TYR A 1 98 ? 5.019 -1.147 -3.290 1.00 96.06 98 TYR A CA 1
ATOM 758 C C . TYR A 1 98 ? 5.161 -0.059 -2.224 1.00 96.06 98 TYR A C 1
ATOM 760 O O . TYR A 1 98 ? 4.192 0.243 -1.539 1.00 96.06 98 TYR A O 1
ATOM 768 N N . HIS A 1 99 ? 6.322 0.595 -2.127 1.00 92.81 99 HIS A N 1
ATOM 769 C CA . HIS A 1 99 ? 6.493 1.731 -1.216 1.00 92.81 99 HIS A CA 1
ATOM 770 C C . HIS A 1 99 ? 5.447 2.831 -1.462 1.00 92.81 99 HIS A C 1
ATOM 772 O O . HIS A 1 99 ? 4.748 3.256 -0.541 1.00 92.81 99 HIS A O 1
ATOM 778 N N . ASN A 1 100 ? 5.291 3.257 -2.714 1.00 94.38 100 ASN A N 1
ATOM 779 C CA . ASN A 1 100 ? 4.368 4.329 -3.072 1.00 94.38 100 ASN A CA 1
ATOM 780 C C . ASN A 1 100 ? 2.903 3.950 -2.807 1.00 94.38 100 ASN A C 1
ATOM 782 O O . ASN A 1 100 ? 2.138 4.764 -2.290 1.00 94.38 100 ASN A O 1
ATOM 786 N N . ARG A 1 101 ? 2.515 2.702 -3.096 1.00 97.00 101 ARG A N 1
ATOM 787 C CA . ARG A 1 101 ? 1.170 2.202 -2.794 1.00 97.00 101 ARG A CA 1
ATOM 788 C C . ARG A 1 101 ? 0.927 2.093 -1.285 1.00 97.00 101 ARG A C 1
ATOM 790 O O . ARG A 1 101 ? -0.147 2.470 -0.823 1.00 97.00 101 ARG A O 1
ATOM 797 N N . GLY A 1 102 ? 1.933 1.708 -0.502 1.00 94.00 102 GLY A N 1
ATOM 798 C CA . GLY A 1 102 ? 1.861 1.752 0.958 1.00 94.00 102 GLY A CA 1
ATOM 799 C C . GLY A 1 102 ? 1.609 3.168 1.491 1.00 94.00 102 GLY A C 1
ATOM 800 O O . GLY A 1 102 ? 0.746 3.372 2.344 1.00 94.00 102 GLY A O 1
ATOM 801 N N . MET A 1 103 ? 2.285 4.176 0.928 1.00 91.31 103 MET A N 1
ATOM 802 C CA . MET A 1 103 ? 2.048 5.588 1.262 1.00 91.31 103 MET A CA 1
ATOM 803 C C . MET A 1 103 ? 0.642 6.067 0.872 1.00 91.31 103 MET A C 1
ATOM 805 O O . MET A 1 103 ? 0.053 6.869 1.600 1.00 91.31 103 MET A O 1
ATOM 809 N N . LEU A 1 104 ? 0.079 5.572 -0.236 1.00 95.50 104 LEU A N 1
ATOM 810 C CA . LEU A 1 104 ? -1.317 5.834 -0.600 1.00 95.50 104 LEU A CA 1
ATOM 811 C C . LEU A 1 104 ? -2.259 5.361 0.501 1.00 95.50 104 LEU A C 1
ATOM 813 O O . LEU A 1 104 ? -3.078 6.150 0.973 1.00 95.50 104 LEU A O 1
ATOM 817 N N . TYR A 1 105 ? -2.129 4.101 0.921 1.00 94.31 105 TYR A N 1
ATOM 818 C CA . TYR A 1 105 ? -2.979 3.533 1.964 1.00 94.31 105 TYR A CA 1
ATOM 819 C C . TYR A 1 105 ? -2.856 4.310 3.278 1.00 94.31 105 TYR A C 1
ATOM 821 O O . TYR A 1 105 ? -3.865 4.607 3.908 1.00 94.31 105 TYR A O 1
ATOM 829 N N . LEU A 1 106 ? -1.652 4.758 3.644 1.00 87.81 106 LEU A N 1
ATOM 830 C CA . LEU A 1 106 ? -1.470 5.643 4.798 1.00 87.81 106 LEU A CA 1
ATOM 831 C C . LEU A 1 106 ? -2.231 6.965 4.674 1.00 87.81 106 LEU A C 1
ATOM 833 O O . LEU A 1 106 ? -2.846 7.420 5.639 1.00 87.81 106 LEU A O 1
ATOM 837 N N . ASN A 1 107 ? -2.205 7.595 3.503 1.00 89.88 107 ASN A N 1
ATOM 838 C CA . ASN A 1 107 ? -2.920 8.849 3.280 1.00 89.88 107 ASN A CA 1
ATOM 839 C C . ASN A 1 107 ? -4.441 8.647 3.288 1.00 89.88 107 ASN A C 1
ATOM 841 O O . ASN A 1 107 ? -5.163 9.474 3.849 1.00 89.88 107 ASN A O 1
ATOM 845 N N . ARG A 1 108 ? -4.926 7.533 2.733 1.00 91.75 108 ARG A N 1
ATOM 846 C CA . ARG A 1 108 ? -6.350 7.184 2.761 1.00 91.75 108 ARG A CA 1
ATOM 847 C C . ARG A 1 108 ? -6.830 6.861 4.177 1.00 91.75 108 ARG A C 1
ATOM 849 O O . ARG A 1 108 ? -7.839 7.420 4.602 1.00 91.75 108 ARG A O 1
ATOM 856 N N . ALA A 1 109 ? -6.046 6.110 4.952 1.00 87.81 109 ALA A N 1
ATOM 857 C CA . ALA A 1 109 ? -6.310 5.839 6.365 1.00 87.81 109 ALA A CA 1
ATOM 858 C C . ALA A 1 109 ? -6.425 7.134 7.189 1.00 87.81 109 ALA A C 1
ATOM 860 O O . ALA A 1 109 ? -7.354 7.287 7.979 1.00 87.81 109 ALA A O 1
ATOM 861 N N . LYS A 1 110 ? -5.518 8.100 6.978 1.00 85.69 110 LYS A N 1
ATOM 862 C CA . LYS A 1 110 ? -5.563 9.418 7.641 1.00 85.69 110 LYS A CA 1
ATOM 863 C C . LYS A 1 110 ? -6.828 10.208 7.333 1.00 85.69 110 LYS A C 1
ATOM 865 O O . LYS A 1 110 ? -7.319 10.921 8.202 1.00 85.69 110 LYS A O 1
ATOM 870 N N . ALA A 1 111 ? -7.307 10.123 6.095 1.00 88.19 111 ALA A N 1
ATOM 871 C CA . ALA A 1 111 ? -8.498 10.832 5.647 1.00 88.19 111 ALA A CA 1
ATOM 872 C C . ALA A 1 111 ? -9.803 10.133 6.073 1.00 88.19 111 ALA A C 1
ATOM 874 O O . ALA A 1 111 ? -10.855 10.770 6.086 1.00 88.19 111 ALA A O 1
ATOM 875 N 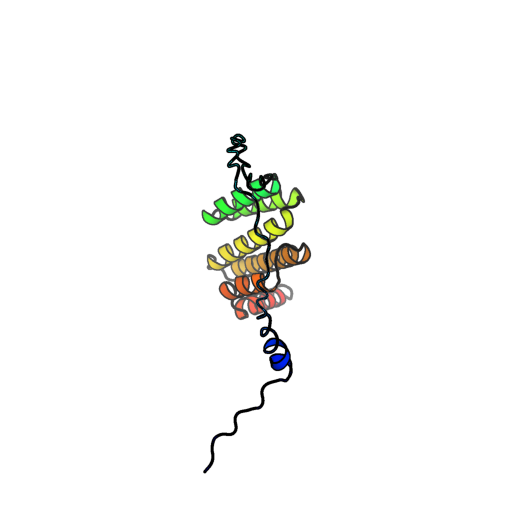N . SER A 1 112 ? -9.750 8.842 6.418 1.00 85.94 112 SER A N 1
ATOM 876 C CA . SER A 1 112 ? -10.925 8.068 6.815 1.00 85.94 112 SER A CA 1
ATOM 877 C C . SER A 1 112 ? -11.432 8.458 8.205 1.00 85.94 112 SER A C 1
ATOM 879 O O . SER A 1 112 ? -10.680 8.505 9.182 1.00 85.94 112 SER A O 1
ATOM 881 N N . GLN A 1 113 ? -12.744 8.669 8.311 1.00 85.38 113 GLN A N 1
ATOM 882 C CA . GLN A 1 113 ? -13.438 8.800 9.595 1.00 85.38 113 GLN A CA 1
ATOM 883 C C . GLN A 1 113 ? -13.833 7.433 10.165 1.00 85.38 113 GLN A C 1
ATOM 885 O O . GLN A 1 113 ? -13.872 7.273 11.382 1.00 85.38 113 GLN A O 1
ATOM 890 N N . ASP A 1 114 ? -14.046 6.438 9.300 1.00 83.62 114 ASP A N 1
ATOM 891 C CA . ASP A 1 114 ? -14.420 5.085 9.693 1.00 83.62 114 ASP A CA 1
ATOM 892 C C . ASP A 1 114 ? -13.205 4.310 10.245 1.00 83.62 114 ASP A C 1
ATOM 894 O O . ASP A 1 114 ? -12.191 4.169 9.541 1.00 83.62 114 ASP A O 1
ATOM 898 N N . PRO A 1 115 ? -13.268 3.816 11.498 1.00 77.56 115 PRO A N 1
ATOM 899 C CA . PRO A 1 115 ? -12.200 3.021 12.091 1.00 77.56 115 PRO A CA 1
ATOM 900 C C . PRO A 1 115 ? -11.884 1.746 11.306 1.00 77.56 115 PRO A C 1
ATOM 902 O O . PRO A 1 115 ? -10.709 1.435 11.138 1.00 77.56 115 PRO A O 1
ATOM 905 N N . GLN A 1 116 ? -12.884 1.034 10.777 1.00 79.38 116 GLN A N 1
ATOM 906 C CA . GLN A 1 116 ? -12.649 -0.241 10.086 1.00 79.38 116 GLN A CA 1
ATOM 907 C C . GLN A 1 116 ? -11.887 -0.047 8.771 1.00 79.38 116 GLN A C 1
ATOM 909 O O . GLN A 1 116 ? -10.885 -0.716 8.522 1.00 79.38 116 GLN A O 1
ATOM 914 N N . SER A 1 117 ? -12.294 0.935 7.970 1.00 84.75 117 SER A N 1
ATOM 915 C CA . SER A 1 117 ? -11.618 1.312 6.727 1.00 84.75 117 SER A CA 1
ATOM 916 C C . SER A 1 117 ? -10.180 1.764 6.983 1.00 84.75 117 SER A C 1
ATOM 918 O O . SER A 1 117 ? -9.263 1.384 6.259 1.00 84.75 117 SER A O 1
ATOM 920 N N . ARG A 1 118 ? -9.959 2.526 8.064 1.00 83.00 118 ARG A N 1
ATOM 921 C CA . ARG A 1 118 ? -8.618 2.949 8.487 1.00 83.00 118 ARG A CA 1
ATOM 922 C C . ARG A 1 118 ? -7.739 1.749 8.822 1.00 83.00 118 ARG A C 1
ATOM 924 O O . ARG A 1 118 ? -6.601 1.694 8.374 1.00 83.00 118 ARG A O 1
ATOM 931 N N . ILE A 1 119 ? -8.266 0.794 9.582 1.00 79.94 119 ILE A N 1
ATOM 932 C CA . ILE A 1 119 ? -7.569 -0.440 9.961 1.00 79.94 119 ILE A CA 1
ATOM 933 C C . ILE A 1 119 ? -7.180 -1.251 8.723 1.00 79.94 119 ILE A C 1
ATOM 935 O O . ILE A 1 119 ? -6.018 -1.636 8.592 1.00 79.94 119 ILE A O 1
ATOM 939 N N . ALA A 1 120 ? -8.114 -1.452 7.792 1.00 84.56 120 ALA A N 1
ATOM 940 C CA . ALA A 1 120 ? -7.855 -2.176 6.550 1.00 84.56 120 ALA A CA 1
ATOM 941 C C . ALA A 1 120 ? -6.750 -1.505 5.712 1.00 84.56 120 ALA A C 1
ATOM 943 O O . ALA A 1 120 ? -5.818 -2.164 5.249 1.00 84.56 120 ALA A O 1
ATOM 944 N N . ASP A 1 121 ? -6.793 -0.179 5.574 1.00 90.25 121 ASP A N 1
ATOM 945 C CA . ASP A 1 121 ? -5.753 0.572 4.870 1.00 90.25 121 ASP A CA 1
ATOM 946 C C . ASP A 1 121 ? -4.392 0.478 5.572 1.00 90.25 121 ASP A C 1
ATOM 948 O O . ASP A 1 121 ? -3.368 0.269 4.920 1.00 90.25 121 ASP A O 1
ATOM 952 N N . LEU A 1 122 ? -4.355 0.566 6.904 1.00 82.81 122 LEU A N 1
ATOM 953 C CA . LEU A 1 122 ? -3.114 0.387 7.659 1.00 82.81 122 LEU A CA 1
ATOM 954 C C . LEU A 1 122 ? -2.513 -1.009 7.440 1.00 82.81 122 LEU A C 1
ATOM 956 O O . LEU A 1 122 ? -1.301 -1.121 7.249 1.00 82.81 122 LEU A O 1
ATOM 960 N N . GLN A 1 123 ? -3.333 -2.061 7.394 1.00 85.12 123 GLN A N 1
ATOM 961 C CA . GLN A 1 123 ? -2.872 -3.422 7.092 1.00 85.12 123 GLN A CA 1
ATOM 962 C C . GLN A 1 123 ? -2.257 -3.516 5.692 1.00 85.12 123 GLN A C 1
ATOM 964 O O . GLN A 1 123 ? -1.158 -4.056 5.530 1.00 85.12 123 GLN A O 1
ATOM 969 N N . HIS A 1 124 ? -2.919 -2.942 4.685 1.00 92.56 124 HIS A N 1
ATOM 970 C CA . HIS A 1 124 ? -2.380 -2.901 3.330 1.00 92.56 124 HIS A CA 1
ATOM 971 C C . HIS A 1 124 ? -1.063 -2.121 3.249 1.00 92.56 124 HIS A C 1
ATOM 973 O O . HIS A 1 124 ? -0.120 -2.586 2.605 1.00 92.56 124 HIS A O 1
ATOM 979 N N . ALA A 1 125 ? -0.959 -0.984 3.945 1.00 90.50 125 ALA A N 1
ATOM 980 C CA . ALA A 1 125 ? 0.270 -0.200 4.002 1.00 90.50 125 ALA A CA 1
ATOM 981 C C . ALA A 1 125 ? 1.443 -1.009 4.575 1.00 90.50 125 ALA A C 1
ATOM 983 O O . ALA A 1 125 ? 2.527 -1.033 3.990 1.00 90.50 125 ALA A O 1
ATOM 984 N N . ILE A 1 126 ? 1.226 -1.712 5.691 1.00 84.75 126 ILE A N 1
ATOM 985 C CA . ILE A 1 126 ? 2.248 -2.551 6.333 1.00 84.75 126 ILE A CA 1
ATOM 986 C C . ILE A 1 126 ? 2.721 -3.654 5.380 1.00 84.75 126 ILE A C 1
ATOM 988 O O . ILE A 1 126 ? 3.929 -3.841 5.219 1.00 84.75 126 ILE A O 1
ATOM 992 N N . ALA A 1 127 ? 1.794 -4.359 4.728 1.00 88.00 127 ALA A N 1
ATOM 993 C CA . ALA A 1 127 ? 2.120 -5.450 3.809 1.00 88.00 127 ALA A CA 1
ATOM 994 C C . ALA A 1 127 ? 2.947 -4.970 2.601 1.00 88.00 127 ALA A C 1
ATOM 996 O O . ALA A 1 127 ? 3.927 -5.612 2.196 1.00 88.00 127 ALA A O 1
ATOM 997 N N . ASP A 1 128 ? 2.590 -3.811 2.048 1.00 94.75 128 ASP A N 1
ATOM 998 C CA . ASP A 1 128 ? 3.309 -3.192 0.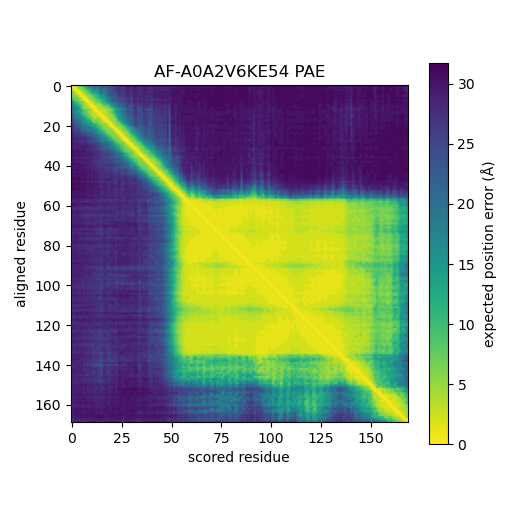939 1.00 94.75 128 ASP A CA 1
ATOM 999 C C . ASP A 1 128 ? 4.718 -2.751 1.350 1.00 94.75 128 ASP A C 1
ATOM 1001 O O . ASP A 1 128 ? 5.694 -3.044 0.656 1.00 94.75 128 ASP A O 1
ATOM 1005 N N . PHE A 1 129 ? 4.867 -2.133 2.520 1.00 89.12 129 PHE A N 1
ATOM 1006 C CA . PHE A 1 129 ? 6.174 -1.751 3.047 1.00 89.12 129 PHE A CA 1
ATOM 1007 C C . PHE A 1 129 ? 7.069 -2.951 3.343 1.00 89.12 129 PHE A C 1
ATOM 1009 O O . PHE A 1 129 ? 8.239 -2.945 2.963 1.00 89.12 129 PHE A O 1
ATOM 1016 N N . GLN A 1 130 ? 6.532 -4.014 3.941 1.00 88.31 130 GLN A N 1
ATOM 1017 C CA . GLN A 1 130 ? 7.271 -5.264 4.133 1.00 88.31 130 GLN A CA 1
ATOM 1018 C C . GLN A 1 130 ? 7.763 -5.836 2.801 1.00 88.31 130 GLN A C 1
ATOM 1020 O O . GLN A 1 130 ? 8.916 -6.261 2.692 1.00 88.31 130 GLN A O 1
ATOM 1025 N N . THR A 1 131 ? 6.919 -5.800 1.768 1.00 91.38 131 THR A N 1
ATOM 1026 C CA . THR A 1 131 ? 7.302 -6.252 0.428 1.00 91.38 131 THR A CA 1
ATOM 1027 C C . THR A 1 131 ? 8.390 -5.363 -0.170 1.00 91.38 131 THR A C 1
ATOM 1029 O O . THR A 1 131 ? 9.386 -5.886 -0.662 1.00 91.38 131 THR A O 1
ATOM 1032 N N . SER A 1 132 ? 8.271 -4.040 -0.051 1.00 91.19 132 SER A N 1
ATOM 1033 C CA . SER A 1 132 ? 9.295 -3.089 -0.498 1.00 91.19 132 SER A CA 1
ATOM 1034 C C . SER A 1 132 ? 10.653 -3.311 0.182 1.00 91.19 132 SER A C 1
ATOM 1036 O O . SER A 1 132 ? 11.679 -3.227 -0.495 1.00 91.19 132 SER A O 1
ATOM 1038 N N . ILE A 1 133 ? 10.680 -3.608 1.490 1.00 88.00 133 ILE A N 1
ATOM 1039 C CA . ILE A 1 133 ? 11.917 -3.922 2.233 1.00 88.00 133 ILE A CA 1
ATOM 1040 C C . ILE A 1 133 ? 12.518 -5.221 1.718 1.00 88.00 133 ILE A C 1
ATOM 1042 O O . ILE A 1 133 ? 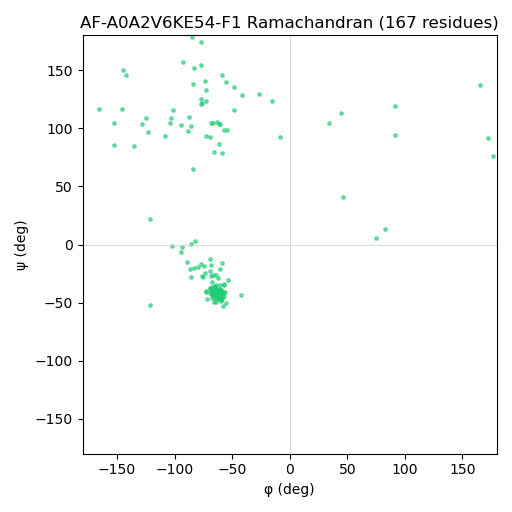13.706 -5.279 1.414 1.00 88.00 133 ILE A O 1
ATOM 1046 N N . ARG A 1 134 ? 11.694 -6.268 1.609 1.00 90.94 134 ARG A N 1
ATOM 1047 C CA . ARG A 1 134 ? 12.127 -7.589 1.139 1.00 90.94 134 ARG A CA 1
ATOM 1048 C C . ARG A 1 134 ? 12.750 -7.519 -0.255 1.00 90.94 134 ARG A C 1
ATOM 1050 O O . ARG A 1 134 ? 13.678 -8.264 -0.539 1.00 90.94 134 ARG A O 1
ATOM 1057 N N . LEU A 1 135 ? 12.248 -6.623 -1.101 1.00 90.56 135 LEU A N 1
ATOM 1058 C CA . LEU A 1 135 ? 12.762 -6.386 -2.447 1.00 90.56 135 LEU A CA 1
ATOM 1059 C C . LEU A 1 135 ? 13.930 -5.378 -2.503 1.00 90.56 135 LEU A C 1
ATOM 1061 O O . LEU A 1 135 ? 14.441 -5.108 -3.586 1.00 90.56 135 LEU A O 1
ATOM 1065 N N . GLY A 1 136 ? 14.362 -4.825 -1.366 1.00 87.00 136 GLY A N 1
ATOM 1066 C CA . GLY A 1 136 ? 15.563 -3.992 -1.254 1.00 87.00 136 GLY A CA 1
ATOM 1067 C C . GLY A 1 136 ? 15.402 -2.513 -1.623 1.00 87.00 136 GLY A C 1
ATOM 1068 O O . GLY A 1 136 ? 16.412 -1.833 -1.778 1.00 87.00 136 GLY A O 1
ATOM 1069 N N . ALA A 1 137 ? 14.177 -1.991 -1.761 1.00 85.38 137 ALA A N 1
ATOM 1070 C CA . ALA A 1 137 ? 13.954 -0.580 -2.120 1.00 85.38 137 ALA A CA 1
ATOM 1071 C C . ALA A 1 137 ? 13.931 0.397 -0.939 1.00 85.38 137 ALA A C 1
ATOM 1073 O O . ALA A 1 137 ? 14.107 1.594 -1.148 1.00 85.38 137 ALA A O 1
ATOM 1074 N N . ALA A 1 138 ? 13.678 -0.084 0.277 1.00 78.75 138 ALA A N 1
ATOM 1075 C CA . ALA A 1 138 ? 13.543 0.767 1.453 1.00 78.75 138 ALA A CA 1
ATOM 1076 C C . ALA A 1 138 ? 14.096 0.072 2.695 1.00 78.75 138 ALA A C 1
ATOM 1078 O O . ALA A 1 138 ? 14.036 -1.155 2.819 1.00 78.75 138 ALA A O 1
ATOM 1079 N N . SER A 1 139 ? 14.602 0.858 3.643 1.00 79.62 139 SER A N 1
ATOM 1080 C CA . SER A 1 139 ? 14.979 0.344 4.955 1.00 79.62 139 SER A CA 1
ATOM 1081 C C . SER A 1 139 ? 13.764 0.252 5.884 1.00 79.62 139 SER A C 1
ATOM 1083 O O . SER A 1 139 ? 12.810 1.028 5.795 1.00 79.62 139 SER A O 1
ATOM 1085 N N . LYS A 1 140 ? 13.820 -0.682 6.841 1.00 73.94 140 LYS A N 1
ATOM 1086 C CA . LYS A 1 140 ? 12.803 -0.802 7.899 1.00 73.94 140 LYS A CA 1
ATOM 1087 C C . LYS A 1 140 ? 12.651 0.497 8.701 1.00 73.94 140 LYS A C 1
ATOM 1089 O O . LYS A 1 140 ? 11.547 0.853 9.091 1.00 73.94 140 LYS A O 1
ATOM 1094 N N . GLU A 1 141 ? 13.751 1.213 8.903 1.00 76.44 141 GLU A N 1
ATOM 1095 C CA . GLU A 1 141 ? 13.807 2.470 9.649 1.00 76.44 141 GLU A CA 1
ATOM 1096 C C . GLU A 1 141 ? 13.019 3.603 8.964 1.00 76.44 141 GLU A C 1
ATOM 1098 O O . GLU A 1 141 ? 12.220 4.286 9.602 1.00 76.44 141 GLU A O 1
ATOM 1103 N N . GLU A 1 142 ? 13.185 3.788 7.652 1.00 71.88 142 GLU A N 1
ATOM 1104 C CA . GLU A 1 142 ? 12.450 4.810 6.890 1.00 71.88 142 GLU A CA 1
ATOM 1105 C C . GLU A 1 142 ? 10.940 4.573 6.919 1.00 71.88 142 GLU A C 1
ATOM 1107 O O . GLU A 1 142 ? 10.160 5.512 7.091 1.00 71.88 142 GLU A O 1
ATOM 1112 N N . LEU A 1 143 ? 10.540 3.307 6.808 1.00 73.94 143 LEU A N 1
ATOM 1113 C CA . LEU A 1 143 ? 9.138 2.907 6.808 1.00 73.94 143 LEU A CA 1
ATOM 1114 C C . LEU A 1 143 ? 8.506 3.015 8.191 1.00 73.94 143 LEU A C 1
ATOM 1116 O O . LEU A 1 143 ? 7.399 3.535 8.306 1.00 73.94 143 LEU A O 1
ATOM 1120 N N . ASN A 1 144 ? 9.223 2.618 9.245 1.00 69.31 144 ASN A N 1
ATOM 1121 C CA . ASN A 1 144 ? 8.757 2.764 10.622 1.00 69.31 144 ASN A CA 1
ATOM 1122 C C . ASN A 1 144 ? 8.476 4.228 10.977 1.00 69.31 144 ASN A C 1
ATOM 1124 O O . ASN A 1 144 ? 7.437 4.511 11.562 1.00 69.31 144 ASN A O 1
ATOM 1128 N N . ARG A 1 145 ? 9.339 5.169 10.567 1.00 73.06 145 ARG A N 1
ATOM 1129 C CA . ARG A 1 145 ? 9.105 6.608 10.787 1.00 73.06 145 ARG A CA 1
ATOM 1130 C C . ARG A 1 145 ? 7.889 7.132 10.027 1.00 73.06 145 ARG A C 1
ATOM 1132 O O . ARG A 1 145 ? 7.191 8.018 10.516 1.00 73.06 145 ARG A O 1
ATOM 1139 N N . GLY A 1 146 ? 7.650 6.621 8.818 1.00 67.44 146 GLY A N 1
ATOM 1140 C CA . GLY A 1 146 ? 6.453 6.938 8.041 1.00 67.44 146 GLY A CA 1
ATOM 1141 C C . GLY A 1 146 ? 5.192 6.444 8.744 1.00 67.44 146 GLY A C 1
ATOM 1142 O O . GLY A 1 146 ? 4.269 7.226 8.961 1.00 67.44 146 GLY A O 1
ATOM 1143 N N . LEU A 1 147 ? 5.198 5.177 9.160 1.00 66.44 147 LEU A N 1
ATOM 1144 C CA . LEU A 1 147 ? 4.113 4.550 9.907 1.00 66.44 147 LEU A CA 1
ATOM 1145 C C . LEU A 1 147 ? 3.846 5.267 11.231 1.00 66.44 147 LEU A C 1
ATOM 1147 O O . LEU A 1 147 ? 2.708 5.628 11.465 1.00 66.44 147 LEU A O 1
ATOM 1151 N N . GLU A 1 148 ? 4.855 5.566 12.046 1.00 65.81 148 GLU A N 1
ATOM 1152 C CA . GLU A 1 148 ? 4.693 6.229 13.352 1.00 65.81 148 GLU A CA 1
ATOM 1153 C C . GLU A 1 148 ? 4.053 7.625 13.249 1.00 65.81 148 GLU A C 1
ATOM 1155 O O . GLU A 1 148 ? 3.242 8.015 14.087 1.00 65.81 148 GLU A O 1
ATOM 1160 N N . LYS A 1 149 ? 4.357 8.374 12.181 1.00 65.56 149 LYS A N 1
ATOM 1161 C CA . LYS A 1 149 ? 3.732 9.681 11.902 1.00 65.56 149 LYS A CA 1
ATOM 1162 C C . LYS A 1 149 ? 2.256 9.588 11.505 1.00 65.56 149 LYS A C 1
ATOM 1164 O O . LYS A 1 149 ? 1.604 10.622 11.354 1.00 65.56 149 LYS A O 1
ATOM 1169 N N . VAL A 1 150 ? 1.756 8.394 11.195 1.00 60.09 150 VAL A N 1
ATOM 1170 C CA . VAL A 1 150 ? 0.438 8.180 10.579 1.00 60.09 150 VAL A CA 1
ATOM 1171 C C . VAL A 1 150 ? -0.449 7.303 11.452 1.00 60.09 150 VAL A C 1
ATOM 1173 O O . VAL A 1 150 ? -1.584 7.662 11.744 1.00 60.09 150 VAL A O 1
ATOM 1176 N N . ALA A 1 151 ? 0.085 6.160 11.847 1.00 56.91 151 ALA A N 1
ATOM 1177 C CA . ALA A 1 151 ? -0.462 5.226 12.793 1.00 56.91 151 ALA A CA 1
ATOM 1178 C C . ALA A 1 151 ? 0.270 5.441 14.114 1.00 56.91 151 ALA A C 1
ATOM 1180 O O . ALA A 1 151 ? 1.469 5.182 14.231 1.00 56.91 151 ALA A O 1
ATOM 1181 N N . THR A 1 152 ? -0.452 5.880 15.141 1.00 56.84 152 THR A N 1
ATOM 1182 C CA . THR A 1 152 ? 0.050 5.644 16.492 1.00 56.84 152 THR A CA 1
ATOM 1183 C C . THR A 1 152 ? 0.201 4.132 16.660 1.00 56.84 152 THR A C 1
ATOM 1185 O O . THR A 1 152 ? -0.577 3.347 16.112 1.00 56.84 152 THR A O 1
ATOM 1188 N N . ARG A 1 153 ? 1.206 3.701 17.420 1.00 56.31 153 ARG A N 1
ATOM 1189 C CA . ARG A 1 153 ? 1.400 2.280 17.744 1.00 56.31 153 ARG A CA 1
ATOM 1190 C C . ARG A 1 153 ? 0.128 1.659 18.348 1.00 56.31 153 ARG A C 1
ATOM 1192 O O . ARG A 1 153 ? -0.200 0.525 18.039 1.00 56.31 153 ARG A O 1
ATOM 1199 N N . ALA A 1 154 ? -0.652 2.480 19.057 1.00 52.12 154 ALA A N 1
ATOM 1200 C CA . ALA A 1 154 ? -1.987 2.157 19.544 1.00 52.12 154 ALA A CA 1
ATOM 1201 C C . ALA A 1 154 ? -2.985 1.795 18.428 1.00 52.12 154 ALA A C 1
ATOM 1203 O O . ALA A 1 154 ? -3.642 0.774 18.550 1.00 52.12 154 ALA A O 1
ATOM 1204 N N . HIS A 1 155 ? -3.067 2.548 17.323 1.00 59.72 155 HIS A N 1
ATOM 1205 C CA . HIS A 1 155 ? -3.952 2.195 16.201 1.00 59.72 155 HIS A CA 1
ATOM 1206 C C . HIS A 1 155 ? -3.498 0.941 15.452 1.00 59.72 155 HIS A C 1
ATOM 1208 O O . HIS A 1 155 ? -4.326 0.267 14.854 1.00 59.72 155 HIS A O 1
ATOM 1214 N N . LEU A 1 156 ? -2.198 0.632 15.472 1.00 59.25 156 LEU A N 1
ATOM 1215 C CA . LEU A 1 156 ? -1.642 -0.587 14.883 1.00 59.25 156 LEU A CA 1
ATOM 1216 C C . LEU A 1 156 ? -2.012 -1.822 15.719 1.00 59.25 156 LEU A C 1
ATOM 1218 O O . LEU A 1 156 ? -2.491 -2.807 15.168 1.00 59.25 156 LEU A O 1
ATOM 1222 N N . ASP A 1 157 ? -1.843 -1.727 17.040 1.00 61.69 157 ASP A N 1
ATOM 1223 C CA . ASP A 1 157 ? -2.183 -2.789 17.991 1.00 61.69 157 ASP A CA 1
ATOM 1224 C C . ASP A 1 157 ? -3.713 -2.985 18.074 1.00 61.69 157 ASP A C 1
ATOM 1226 O O . ASP A 1 157 ? -4.210 -4.111 18.118 1.00 61.69 157 ASP A O 1
ATOM 1230 N N . GLU A 1 158 ? -4.480 -1.892 18.017 1.00 62.50 158 GLU A N 1
ATOM 1231 C CA . GLU A 1 158 ? -5.947 -1.883 17.961 1.00 62.50 158 GLU A CA 1
ATOM 1232 C C . GLU A 1 158 ? -6.473 -2.435 16.625 1.00 62.50 158 GLU A C 1
ATOM 1234 O O . GLU A 1 158 ? -7.410 -3.231 16.624 1.00 62.50 158 GLU A O 1
ATOM 1239 N N . ALA A 1 159 ? -5.822 -2.114 15.498 1.00 58.38 159 ALA A N 1
ATOM 1240 C CA . ALA A 1 159 ? -6.100 -2.702 14.185 1.00 58.38 159 ALA A CA 1
ATOM 1241 C C . ALA A 1 159 ? -5.921 -4.221 14.179 1.00 58.38 159 ALA A C 1
ATOM 1243 O O . ALA A 1 159 ? -6.748 -4.944 13.623 1.00 58.38 159 ALA A O 1
ATOM 1244 N N . THR A 1 160 ? -4.840 -4.708 14.790 1.00 63.84 160 THR A N 1
ATOM 1245 C CA . THR A 1 160 ? -4.588 -6.146 14.914 1.00 63.84 160 THR A CA 1
ATOM 1246 C C . THR A 1 160 ? -5.579 -6.813 15.865 1.00 63.84 160 THR A C 1
ATOM 1248 O O . THR A 1 160 ? -6.134 -7.851 15.525 1.00 63.84 160 THR A O 1
ATOM 1251 N N . LYS A 1 161 ? -5.900 -6.176 16.997 1.00 67.81 161 LYS A N 1
ATOM 1252 C CA . LYS A 1 161 ? -6.819 -6.721 18.003 1.00 67.81 161 LYS A CA 1
ATOM 1253 C C . LYS A 1 161 ? -8.269 -6.810 17.510 1.00 67.81 161 LYS A C 1
ATOM 1255 O O . LYS A 1 161 ? -8.940 -7.808 17.753 1.00 67.81 161 LYS A O 1
ATOM 1260 N N . LEU A 1 162 ? -8.760 -5.795 16.796 1.00 57.84 162 LEU A N 1
ATOM 1261 C CA . LEU A 1 162 ? -10.125 -5.783 16.253 1.00 57.84 162 LEU A CA 1
ATOM 1262 C C . LEU A 1 162 ? -10.342 -6.853 15.168 1.00 57.84 162 LEU A C 1
ATOM 1264 O O . LEU A 1 162 ? -11.466 -7.320 14.993 1.00 57.84 162 LEU A O 1
ATOM 1268 N N . LEU A 1 163 ? -9.284 -7.273 14.466 1.00 53.72 163 LEU A N 1
ATOM 1269 C CA . LEU A 1 163 ? -9.344 -8.382 13.510 1.00 53.72 163 LEU A CA 1
ATOM 1270 C C . LEU A 1 163 ? -9.462 -9.742 14.219 1.00 53.72 163 LEU A C 1
ATOM 1272 O O . LEU A 1 163 ? -10.250 -10.589 13.793 1.00 53.72 163 LEU A O 1
ATOM 1276 N N . ASP A 1 164 ? -8.737 -9.934 15.321 1.00 58.62 164 ASP A N 1
ATOM 1277 C CA . ASP A 1 164 ? -8.810 -11.158 16.130 1.00 58.62 164 ASP A CA 1
ATOM 1278 C C . ASP A 1 164 ? -10.205 -11.326 16.765 1.00 58.62 164 ASP A C 1
ATOM 1280 O O . ASP A 1 164 ? -10.753 -12.424 16.826 1.00 58.62 164 ASP A O 1
ATOM 1284 N N . GLU A 1 165 ? -10.847 -10.222 17.159 1.00 58.69 165 GLU A N 1
ATOM 1285 C CA . GLU A 1 165 ? -12.212 -10.234 17.702 1.00 58.69 165 GLU A CA 1
ATOM 1286 C C . GLU A 1 165 ? -13.300 -10.434 16.626 1.00 58.69 165 GLU A C 1
ATOM 1288 O O . GLU A 1 165 ? -14.366 -10.976 16.923 1.00 58.69 165 GLU A O 1
ATOM 1293 N N . ALA A 1 166 ? -13.052 -10.014 15.380 1.00 45.72 166 ALA A N 1
ATOM 1294 C CA . ALA A 1 166 ? -13.986 -10.163 14.258 1.00 45.72 166 ALA A CA 1
ATOM 1295 C C . ALA A 1 166 ? -13.925 -11.546 13.587 1.00 45.72 166 ALA A C 1
ATOM 1297 O O . ALA A 1 166 ? -14.870 -11.944 12.911 1.00 45.72 166 ALA A O 1
ATOM 1298 N N . THR A 1 167 ? -12.830 -12.285 13.772 1.00 44.81 167 THR A N 1
ATOM 1299 C CA . THR A 1 167 ? -12.623 -13.624 13.197 1.00 44.81 167 THR A CA 1
ATOM 1300 C C . THR A 1 167 ? -13.047 -14.759 14.134 1.00 44.81 167 THR A C 1
ATOM 1302 O O . THR A 1 167 ? -12.957 -15.925 13.755 1.00 44.81 167 THR A O 1
ATOM 1305 N N . HIS A 1 168 ? -13.497 -14.451 15.356 1.00 50.25 168 HIS A N 1
ATOM 1306 C CA . HIS A 1 168 ? -13.905 -15.428 16.380 1.00 50.25 168 HIS A CA 1
ATOM 1307 C C . HIS A 1 168 ? -15.365 -15.255 16.850 1.00 50.25 168 HIS A C 1
ATOM 1309 O O . HIS A 1 168 ? -15.712 -15.704 17.943 1.00 50.25 168 HIS A O 1
ATOM 1315 N N . ARG A 1 169 ? -16.223 -14.610 16.049 1.00 44.22 169 ARG A N 1
ATOM 1316 C CA . ARG A 1 169 ? -17.675 -14.528 16.294 1.00 44.22 169 ARG A CA 1
ATOM 1317 C C . ARG A 1 169 ? -18.470 -15.377 15.318 1.00 44.22 169 ARG A C 1
ATOM 1319 O O . ARG A 1 169 ? -18.082 -15.417 14.132 1.00 44.22 169 ARG A O 1
#

Radius of gyration: 29.97 Å; Cα contacts (8 Å, |Δi|>4): 128; chains: 1; bounding box: 87×45×77 Å

Nearest PDB structures (foldseek):
  4zdr-assembly1_A  TM=4.513E-01  e=1.609E+00  Homo sapiens
  2o42-assembly1_A  TM=4.038E-01  e=4.443E+00  Myxoma virus
  2khm-assembly1_B  TM=2.506E-01  e=2.295E+00  Araneus diadematus

Solvent-accessible surface area (backbone atoms only — not comparable to full-atom values): 10339 Å² total; per-residue (Å²): 140,81,85,84,88,76,82,88,79,69,78,78,64,65,72,77,76,72,88,90,82,86,88,87,79,90,80,90,78,86,84,86,81,87,84,87,80,90,77,86,74,88,75,74,90,71,81,77,71,79,67,68,81,77,77,77,82,45,71,31,46,54,31,34,52,54,15,51,54,30,41,77,70,68,40,49,70,66,15,51,52,29,37,50,53,15,47,73,63,66,42,94,46,29,30,52,43,29,40,54,51,14,52,48,25,47,52,51,24,69,72,44,85,50,67,66,63,22,34,53,24,45,52,51,17,52,56,24,40,53,51,8,36,77,63,67,60,47,57,72,66,65,50,49,56,54,42,54,77,69,40,49,71,64,54,53,54,48,38,54,49,55,50,59,60,65,74,72,113

Sequence (169 aa):
MTVSQLNPLDPEIRRRAAMRKAYLFVCPVLVLFCQPTFAQENSRSGSATQGSPRVIQTDDMKLAMKAHELQAAGKYDEALKLYGQAIALNGRFTPFVYHNRGMLYLNRAKASQDPQSRIADLQHAIADFQTSIRLGAASKEELNRGLEKVATRAHLDEATKLLDEATHR